Protein AF-A0A3N5LYC5-F1 (afdb_monomer)

Solvent-accessible surface area (backbone atoms only — not comparable to full-atom values): 4920 Å² total; per-residue (Å²): 135,91,82,90,80,82,84,84,83,81,72,82,76,86,75,77,73,71,79,73,73,84,76,71,48,74,67,65,75,43,68,86,51,80,34,70,28,60,29,73,69,57,44,49,54,35,48,77,72,73,40,71,68,65,32,61,16,91,38,89,42,74,67,30,36,51,52,32,50,40,65,65,69,75,111

Mean predicted aligned error: 13.24 Å

pLDDT: mean 78.91, std 19.2, range [36.91, 96.31]

Nearest PDB structures (foldseek):
  1jr2-assembly2_B  TM=9.221E-01  e=8.860E-02  Homo sapiens
  3re1-assembly1_A  TM=7.699E-01  e=5.367E+00  Pseudomonas syringae pv. tomato str. DC3000

Sequence (75 aa):
GGVSRAGDASSPGDASTGEGDVSAGVADRLAAVKLCSIGPVTSATLREHGLPVAVEAREYTTAGLVAAIVDASGA

Radius of gyration: 24.54 Å; Cα contacts (8 Å, |Δi|>4): 69; chains: 1; bounding box: 73×44×22 Å

Foldseek 3Di:
DDDDDDDDPPDPPPPPPPPPPPPCDPQNVCVPPAAEALDDVVCVVCVVVVHHHQFYFPHNDPVSRVVRVCVSVVD

Structure (mmCIF, N/CA/C/O backbone):
data_AF-A0A3N5LYC5-F1
#
_entry.id   AF-A0A3N5LYC5-F1
#
loop_
_atom_site.group_PDB
_atom_site.id
_atom_site.type_symbol
_atom_site.label_atom_id
_atom_site.label_alt_id
_atom_site.label_comp_id
_atom_site.label_asym_id
_atom_site.label_entity_id
_atom_site.label_seq_id
_atom_site.pdbx_PDB_ins_code
_atom_site.Cartn_x
_atom_site.Cartn_y
_atom_site.Cartn_z
_atom_site.occupancy
_atom_site.B_iso_or_equiv
_atom_site.auth_seq_id
_atom_site.auth_comp_id
_atom_site.auth_asym_id
_atom_site.auth_atom_id
_atom_site.pdbx_PDB_model_num
ATOM 1 N N . GLY A 1 1 ? -61.629 -36.132 -0.332 1.00 36.91 1 GLY A N 1
ATOM 2 C CA . GLY A 1 1 ? -61.483 -35.455 -1.636 1.00 36.91 1 GLY A CA 1
ATOM 3 C C . GLY A 1 1 ? -61.679 -33.983 -1.379 1.00 36.91 1 GLY A C 1
ATOM 4 O O . GLY A 1 1 ? -62.640 -33.642 -0.720 1.00 36.91 1 GLY A O 1
ATOM 5 N N . GLY A 1 2 ? -60.748 -33.096 -1.684 1.00 45.47 2 GLY A N 1
ATOM 6 C CA . GLY A 1 2 ? -59.984 -33.032 -2.919 1.00 45.47 2 GLY A CA 1
ATOM 7 C C . GLY A 1 2 ? -60.509 -31.825 -3.683 1.00 45.47 2 GLY A C 1
ATOM 8 O O . GLY A 1 2 ? -61.577 -31.923 -4.269 1.00 45.47 2 GLY A O 1
ATOM 9 N N . VAL A 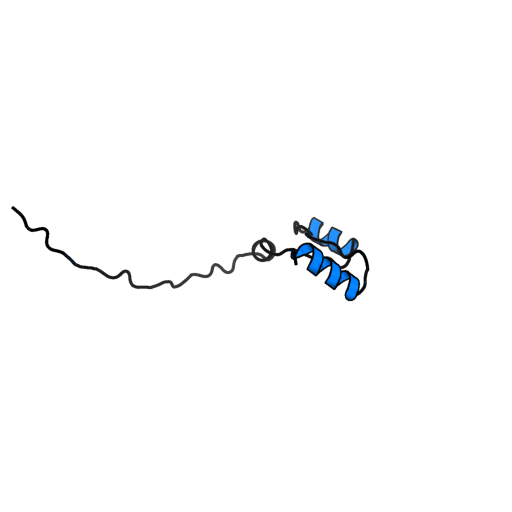1 3 ? -59.789 -30.705 -3.583 1.00 47.28 3 VAL A N 1
ATOM 10 C CA . VAL A 1 3 ? -59.526 -29.699 -4.627 1.00 47.28 3 VAL A CA 1
ATOM 11 C C . VAL A 1 3 ? -58.875 -28.493 -3.941 1.00 47.28 3 VAL A C 1
ATOM 13 O O . VAL A 1 3 ? -59.537 -27.608 -3.410 1.00 47.28 3 VAL A O 1
ATOM 16 N N . SER A 1 4 ? -57.544 -28.485 -3.940 1.00 43.97 4 SER A N 1
ATOM 17 C CA . SER A 1 4 ? -56.759 -27.256 -3.830 1.00 43.97 4 SER A CA 1
ATOM 18 C C . SER A 1 4 ? -56.684 -26.681 -5.241 1.00 43.97 4 SER A C 1
ATOM 20 O O . SER A 1 4 ? -56.161 -27.343 -6.139 1.00 43.97 4 SER A O 1
ATOM 22 N N . ARG A 1 5 ? -57.265 -25.500 -5.470 1.00 54.31 5 ARG A N 1
ATOM 23 C CA . ARG A 1 5 ? -57.131 -24.770 -6.737 1.00 54.31 5 ARG A CA 1
ATOM 24 C C . ARG A 1 5 ? -56.164 -23.610 -6.561 1.00 54.31 5 ARG A C 1
ATOM 26 O O . ARG A 1 5 ? -56.202 -22.893 -5.569 1.00 54.31 5 ARG A O 1
ATOM 33 N N . ALA A 1 6 ? -55.275 -23.529 -7.537 1.00 50.69 6 ALA A N 1
ATOM 34 C CA . ALA A 1 6 ? -54.160 -22.618 -7.651 1.00 50.69 6 ALA A CA 1
ATOM 35 C C . ALA A 1 6 ? -54.588 -21.173 -7.955 1.00 50.69 6 ALA A C 1
ATOM 37 O O . ALA A 1 6 ? -55.558 -20.964 -8.678 1.00 50.69 6 ALA A O 1
ATOM 38 N N . GLY A 1 7 ? -53.758 -20.231 -7.498 1.00 49.38 7 GLY A N 1
ATOM 39 C CA . GLY A 1 7 ? -53.395 -19.020 -8.235 1.00 49.38 7 GLY A CA 1
ATOM 40 C C . GLY A 1 7 ? -54.278 -17.784 -8.060 1.00 49.38 7 GLY A C 1
ATOM 41 O O . GLY A 1 7 ? -55.281 -17.642 -8.746 1.00 49.38 7 GLY A O 1
ATOM 42 N N . ASP A 1 8 ? -53.772 -16.801 -7.317 1.00 46.62 8 ASP A N 1
ATOM 43 C CA . ASP A 1 8 ? -53.498 -15.498 -7.923 1.00 46.62 8 ASP A CA 1
ATOM 44 C C . ASP A 1 8 ? -52.078 -15.073 -7.523 1.00 46.62 8 ASP A C 1
ATOM 46 O O . ASP A 1 8 ? -51.721 -14.969 -6.352 1.00 46.62 8 ASP A O 1
ATOM 50 N N . ALA A 1 9 ? -51.212 -14.971 -8.526 1.00 50.03 9 ALA A N 1
ATOM 51 C CA . ALA A 1 9 ? -49.906 -14.367 -8.384 1.00 50.03 9 ALA A CA 1
ATOM 52 C C . ALA A 1 9 ? -50.115 -12.862 -8.531 1.00 50.03 9 ALA A C 1
ATOM 54 O O . ALA A 1 9 ? -50.074 -12.328 -9.639 1.00 50.03 9 ALA A O 1
ATOM 55 N N . SER A 1 10 ? -50.366 -12.177 -7.421 1.00 50.44 10 SER A N 1
ATOM 56 C CA . SER A 1 10 ? -50.184 -10.732 -7.383 1.00 50.44 10 SER A CA 1
ATOM 57 C C . SER A 1 10 ? -48.681 -10.465 -7.444 1.00 50.44 10 SER A C 1
ATOM 59 O O . SER A 1 10 ? -47.955 -10.605 -6.461 1.00 50.44 10 SER A O 1
ATOM 61 N N . SER A 1 11 ? -48.213 -10.199 -8.663 1.00 50.66 11 SER A N 1
ATOM 62 C CA . SER A 1 11 ? -46.827 -9.897 -9.000 1.00 50.66 11 SER A CA 1
ATOM 63 C C . SER A 1 11 ? -46.301 -8.797 -8.071 1.00 50.66 11 SER A C 1
ATOM 65 O O . SER A 1 11 ? -46.880 -7.708 -8.064 1.00 50.66 11 SER A O 1
ATOM 67 N N . PRO A 1 12 ? -45.226 -9.020 -7.294 1.00 57.25 12 PRO A N 1
ATOM 68 C CA . PRO A 1 12 ? -44.500 -7.909 -6.709 1.00 57.25 12 PRO A CA 1
ATOM 69 C C . PRO A 1 12 ? -43.911 -7.133 -7.883 1.00 57.25 12 PRO A C 1
ATOM 71 O O . PRO A 1 12 ? -43.007 -7.611 -8.565 1.00 57.25 12 PRO A O 1
ATOM 74 N N . GLY A 1 13 ? -44.512 -5.982 -8.180 1.00 51.22 13 GLY A N 1
ATOM 75 C CA . GLY A 1 13 ? -43.945 -5.022 -9.109 1.00 51.22 13 GLY A CA 1
ATOM 76 C C . GLY A 1 13 ? -42.513 -4.736 -8.679 1.00 51.22 13 GLY A C 1
ATOM 77 O O . GLY A 1 13 ? -42.247 -4.406 -7.524 1.00 51.22 13 GLY A O 1
ATOM 78 N N . ASP A 1 14 ? -41.612 -4.919 -9.626 1.00 57.06 14 ASP A N 1
ATOM 79 C CA . ASP A 1 14 ? -40.189 -4.629 -9.630 1.00 57.06 14 ASP A CA 1
ATOM 80 C C . ASP A 1 14 ? -39.918 -3.126 -9.479 1.00 57.06 14 ASP A C 1
ATOM 82 O O . ASP A 1 14 ? -39.224 -2.503 -10.269 1.00 57.06 14 ASP A O 1
ATOM 86 N N . ALA A 1 15 ? -40.432 -2.504 -8.424 1.00 55.78 15 ALA A N 1
ATOM 87 C CA . ALA A 1 15 ? -39.973 -1.188 -8.017 1.00 55.78 15 ALA A CA 1
ATOM 88 C C . ALA A 1 15 ? -38.735 -1.348 -7.130 1.00 55.78 15 ALA A C 1
ATOM 90 O O . ALA A 1 15 ? -38.721 -0.952 -5.968 1.00 55.78 15 ALA A O 1
ATOM 91 N N . SER A 1 16 ? -37.660 -1.907 -7.687 1.00 54.34 16 SER A N 1
ATOM 92 C CA . SER A 1 16 ? -36.317 -1.640 -7.178 1.00 54.34 16 SER A CA 1
ATOM 93 C C . SER A 1 16 ? -35.891 -0.252 -7.655 1.00 54.34 16 SER A C 1
ATOM 95 O O . SER A 1 16 ? -34.939 -0.100 -8.418 1.00 54.34 16 SER A O 1
ATOM 97 N N . THR A 1 17 ? -36.603 0.780 -7.194 1.00 56.62 17 THR A N 1
ATOM 98 C CA . THR A 1 17 ? -35.989 2.096 -7.043 1.00 56.62 17 THR A CA 1
ATOM 99 C C . THR A 1 17 ? -35.032 1.932 -5.878 1.00 56.62 17 THR A C 1
ATOM 101 O O . THR A 1 17 ? -35.399 2.111 -4.722 1.00 56.62 17 THR A O 1
ATOM 104 N N . GLY A 1 18 ? -33.823 1.463 -6.181 1.00 53.44 18 GLY A N 1
ATOM 105 C CA . GLY A 1 18 ? -32.732 1.508 -5.231 1.00 53.44 18 GLY A CA 1
ATOM 106 C C . GLY A 1 18 ? -32.511 2.971 -4.893 1.00 53.44 18 GLY A C 1
ATOM 107 O O . GLY A 1 18 ? -31.928 3.708 -5.686 1.00 53.44 18 GLY A O 1
ATOM 108 N N . GLU A 1 19 ? -33.013 3.398 -3.740 1.00 52.62 19 GLU A N 1
ATOM 109 C CA . GLU A 1 19 ? -32.481 4.550 -3.032 1.00 52.62 19 GLU A CA 1
ATOM 110 C C . GLU A 1 19 ? -31.014 4.226 -2.763 1.00 52.62 19 GLU A C 1
ATOM 112 O O . GLU A 1 19 ? -30.651 3.562 -1.794 1.00 52.62 19 GLU A O 1
ATOM 117 N N . GLY A 1 20 ? -30.163 4.599 -3.717 1.00 52.66 20 GLY A N 1
ATOM 118 C CA . GLY A 1 20 ? -28.733 4.630 -3.509 1.00 52.66 20 GLY A CA 1
ATOM 119 C C . GLY A 1 20 ? -28.486 5.662 -2.428 1.00 52.66 20 GLY A C 1
ATOM 120 O O . GLY A 1 20 ? -28.462 6.857 -2.712 1.00 52.66 20 GLY A O 1
ATOM 121 N N . ASP A 1 21 ? -28.347 5.203 -1.190 1.00 55.34 21 ASP A N 1
ATOM 122 C CA . ASP A 1 21 ? -27.822 6.012 -0.105 1.00 55.34 21 ASP A CA 1
ATOM 123 C C . ASP A 1 21 ? -26.405 6.447 -0.511 1.00 55.34 21 ASP A C 1
ATOM 125 O O . ASP A 1 21 ? -25.450 5.669 -0.514 1.00 55.34 21 ASP A O 1
ATOM 129 N N . VAL A 1 22 ? -26.264 7.696 -0.958 1.00 60.22 22 VAL A N 1
ATOM 130 C CA . VAL A 1 22 ? -24.977 8.255 -1.405 1.00 60.22 22 VAL A CA 1
ATOM 131 C C . VAL A 1 22 ? -24.096 8.635 -0.200 1.00 60.22 22 VAL A C 1
ATOM 133 O O . VAL A 1 22 ? -23.166 9.425 -0.339 1.00 60.22 22 VAL A O 1
ATOM 136 N N . SER A 1 23 ? -24.343 8.079 0.992 1.00 58.19 23 SER A N 1
ATOM 137 C CA . SER A 1 23 ? -23.582 8.386 2.207 1.00 58.19 23 SER A CA 1
ATOM 138 C C . SER A 1 23 ? -22.472 7.371 2.508 1.00 58.19 23 SER A C 1
ATOM 140 O O . SER A 1 23 ? -21.829 7.435 3.555 1.00 58.19 23 SER A O 1
ATOM 142 N N . ALA A 1 24 ? -22.172 6.443 1.591 1.00 69.62 24 ALA A N 1
ATOM 143 C CA . ALA A 1 24 ? -20.986 5.598 1.719 1.00 69.62 24 ALA A CA 1
ATOM 144 C C . ALA A 1 24 ? -19.711 6.448 1.558 1.00 69.62 24 ALA A C 1
ATOM 146 O O . ALA A 1 24 ? -19.341 6.855 0.444 1.00 69.62 24 ALA A O 1
ATOM 147 N N . GLY A 1 25 ? -19.054 6.728 2.688 1.00 83.31 25 GLY A N 1
ATOM 148 C CA . GLY A 1 25 ? -17.788 7.454 2.759 1.00 83.31 25 GLY A CA 1
ATOM 149 C C . GLY A 1 25 ? -16.653 6.741 2.016 1.00 83.31 25 GLY A C 1
ATOM 150 O O . GLY A 1 25 ? -16.736 5.563 1.680 1.00 83.31 25 GLY A O 1
ATOM 151 N N . VAL A 1 26 ? -15.552 7.455 1.763 1.00 82.56 26 VAL A N 1
ATOM 152 C CA . VAL A 1 26 ? -14.402 6.926 0.999 1.00 82.56 26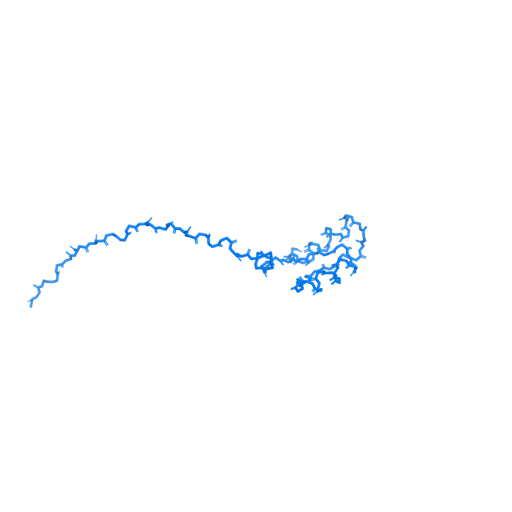 VAL A CA 1
ATOM 153 C C . VAL A 1 26 ? -13.851 5.626 1.600 1.00 82.56 26 VAL A C 1
ATOM 155 O O . VAL A 1 26 ? -13.528 4.709 0.854 1.00 82.56 26 VAL A O 1
ATOM 158 N N . ALA A 1 27 ? -13.798 5.513 2.929 1.00 83.00 27 ALA A N 1
ATOM 159 C CA . ALA A 1 27 ? -13.333 4.302 3.603 1.00 83.00 27 ALA A CA 1
ATOM 160 C C . ALA A 1 27 ? -14.224 3.079 3.319 1.00 83.00 27 ALA A C 1
ATOM 162 O O . ALA A 1 27 ? -13.702 1.993 3.086 1.00 83.00 27 ALA A O 1
ATOM 163 N N . ASP A 1 28 ? -15.546 3.265 3.271 1.00 86.62 28 ASP A N 1
ATOM 164 C CA . ASP A 1 28 ? -16.508 2.195 2.983 1.00 86.62 28 ASP A CA 1
ATOM 165 C C . ASP A 1 28 ? -16.306 1.643 1.565 1.00 86.62 28 ASP A C 1
ATOM 167 O O . ASP A 1 28 ? -16.160 0.440 1.355 1.00 86.62 28 ASP A O 1
ATOM 171 N N . ARG A 1 29 ? -16.122 2.544 0.593 1.00 87.12 29 ARG A N 1
ATOM 172 C CA . ARG A 1 29 ? -15.850 2.177 -0.807 1.00 87.12 29 ARG A CA 1
ATOM 173 C C . ARG A 1 29 ? -14.515 1.459 -0.997 1.00 87.12 29 ARG A C 1
ATOM 175 O O . ARG A 1 29 ? -14.353 0.702 -1.950 1.00 87.12 29 ARG A O 1
ATOM 182 N N . LEU A 1 30 ? -13.549 1.717 -0.119 1.00 89.38 30 LEU A N 1
ATOM 183 C CA . LEU A 1 30 ? -12.215 1.123 -0.173 1.00 89.38 30 LEU A CA 1
ATOM 184 C C . LEU A 1 30 ? -12.086 -0.139 0.688 1.00 89.38 30 LEU A C 1
ATOM 186 O O . LEU A 1 30 ? -11.052 -0.798 0.619 1.00 89.38 30 LEU A O 1
ATOM 190 N N . ALA A 1 31 ? -13.117 -0.520 1.447 1.00 86.31 31 ALA A N 1
ATOM 191 C CA . ALA A 1 31 ? -13.055 -1.647 2.376 1.00 86.31 31 ALA A CA 1
ATOM 192 C C . ALA A 1 31 ? -12.740 -2.992 1.691 1.00 86.31 31 ALA A C 1
ATOM 194 O O . ALA A 1 31 ? -12.103 -3.856 2.290 1.00 86.31 31 ALA A O 1
ATOM 195 N N . ALA A 1 32 ? -13.147 -3.164 0.428 1.00 88.31 32 ALA A N 1
ATOM 196 C CA . ALA A 1 32 ? -12.877 -4.364 -0.370 1.00 88.31 32 ALA A CA 1
ATOM 197 C C . ALA A 1 32 ? -11.642 -4.242 -1.289 1.00 88.31 32 ALA A C 1
ATOM 199 O O . ALA A 1 32 ? -11.352 -5.158 -2.061 1.00 88.31 32 ALA A O 1
ATOM 200 N N . VAL A 1 33 ? -10.916 -3.119 -1.244 1.00 91.62 33 VAL A N 1
ATOM 201 C CA . VAL A 1 33 ? -9.787 -2.838 -2.140 1.00 91.62 33 VAL A CA 1
ATOM 202 C C . VAL A 1 33 ? -8.465 -3.143 -1.438 1.00 91.62 33 VAL A C 1
ATOM 204 O O . VAL A 1 33 ? -8.195 -2.662 -0.341 1.00 91.62 33 VAL A O 1
ATOM 207 N N . LYS A 1 34 ? -7.585 -3.902 -2.101 1.00 93.25 34 LYS A N 1
ATOM 208 C CA . LYS A 1 34 ? -6.195 -4.073 -1.657 1.00 93.25 34 LYS A CA 1
ATOM 209 C C . LYS A 1 34 ? -5.401 -2.814 -1.998 1.00 93.25 34 LYS A C 1
ATOM 211 O O . LYS A 1 34 ? -5.119 -2.558 -3.167 1.00 93.25 34 LYS A O 1
ATOM 216 N N . LEU A 1 35 ? -5.044 -2.026 -0.989 1.00 94.06 35 LEU A N 1
ATOM 217 C CA . LEU A 1 35 ? -4.288 -0.792 -1.197 1.00 94.06 35 LEU A CA 1
ATOM 218 C C . LEU A 1 35 ? -2.792 -1.079 -1.345 1.00 94.06 35 LEU A C 1
ATOM 220 O O . LEU A 1 35 ? -2.184 -1.714 -0.482 1.00 94.06 35 LEU A O 1
ATOM 224 N N . CYS A 1 36 ? -2.208 -0.570 -2.428 1.00 94.94 36 CYS A N 1
ATOM 225 C CA . CYS A 1 36 ? -0.771 -0.561 -2.658 1.00 94.94 36 CYS A CA 1
ATOM 226 C C . CYS A 1 36 ? -0.230 0.861 -2.480 1.00 94.94 36 CYS A C 1
ATOM 228 O O . CYS A 1 36 ? -0.797 1.813 -3.020 1.00 94.94 36 CYS A O 1
ATOM 230 N N . SER A 1 37 ? 0.858 1.011 -1.731 1.00 95.88 37 SER A N 1
ATOM 231 C CA . SER A 1 37 ? 1.567 2.281 -1.578 1.00 95.88 37 SER A CA 1
ATOM 232 C C . SER A 1 37 ? 2.907 2.260 -2.315 1.00 95.88 37 SER A C 1
ATOM 234 O O . SER A 1 37 ? 3.573 1.230 -2.411 1.00 95.88 37 SER A O 1
ATOM 236 N N . ILE A 1 38 ? 3.327 3.428 -2.810 1.00 94.75 38 ILE A N 1
ATOM 237 C CA . ILE A 1 38 ? 4.629 3.596 -3.475 1.00 94.75 38 ILE A CA 1
ATOM 238 C C . ILE A 1 38 ? 5.808 3.604 -2.482 1.00 94.75 38 ILE A C 1
ATOM 240 O O . ILE A 1 38 ? 6.940 3.367 -2.884 1.00 94.75 38 ILE A O 1
ATOM 244 N N . GLY A 1 39 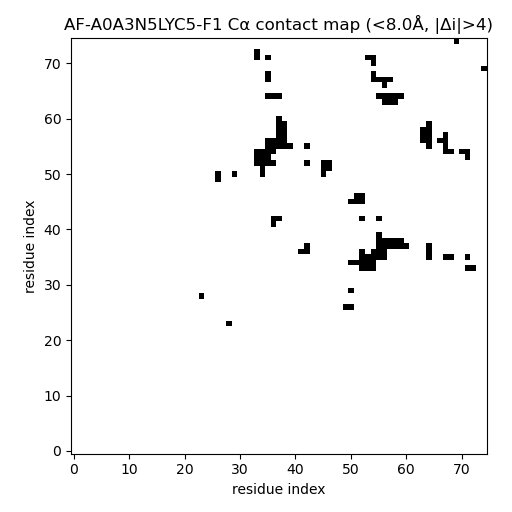? 5.543 3.820 -1.187 1.00 94.25 39 GLY A N 1
ATOM 245 C CA . GLY A 1 39 ? 6.502 3.569 -0.111 1.00 94.25 39 GLY A CA 1
ATOM 246 C C . GLY A 1 39 ? 6.115 4.190 1.238 1.00 94.25 39 GLY A C 1
ATOM 247 O O . GLY A 1 39 ? 4.941 4.529 1.439 1.00 94.25 39 GLY A O 1
ATOM 248 N N . PRO A 1 40 ? 7.065 4.343 2.183 1.00 93.38 40 PRO A N 1
ATOM 249 C CA . PRO A 1 40 ? 6.750 4.320 3.613 1.00 93.38 40 PRO A CA 1
ATOM 250 C C . PRO A 1 40 ? 5.996 5.552 4.106 1.00 93.38 40 PRO A C 1
ATOM 252 O O . PRO A 1 40 ? 5.164 5.438 5.004 1.00 93.38 40 PRO A O 1
ATOM 255 N N . VAL A 1 41 ? 6.232 6.722 3.503 1.00 95.62 41 VAL A N 1
ATOM 256 C CA . VAL A 1 41 ? 5.504 7.953 3.855 1.00 95.62 41 VAL A CA 1
ATOM 257 C C . VAL A 1 41 ? 4.026 7.811 3.494 1.00 95.62 41 VAL A C 1
ATOM 259 O O . VAL A 1 41 ? 3.161 8.026 4.335 1.00 95.62 41 VAL A O 1
ATOM 262 N N . THR A 1 42 ? 3.724 7.365 2.271 1.00 94.75 42 THR A N 1
ATOM 263 C CA . THR A 1 42 ? 2.341 7.135 1.832 1.00 94.75 42 THR A CA 1
ATOM 264 C C . THR A 1 42 ? 1.676 6.035 2.653 1.00 94.75 42 THR A C 1
ATOM 266 O O . THR A 1 42 ? 0.509 6.164 3.016 1.00 94.75 42 THR A O 1
ATOM 269 N N . SER A 1 43 ? 2.410 4.974 2.996 1.00 95.25 43 SER A N 1
ATOM 270 C CA . SER A 1 43 ? 1.889 3.917 3.863 1.00 95.25 43 SER A CA 1
ATOM 271 C C . SER A 1 43 ? 1.521 4.418 5.255 1.00 95.25 43 SER A C 1
ATOM 273 O O . SER A 1 43 ? 0.509 3.988 5.805 1.00 95.25 43 SER A O 1
ATOM 275 N N . ALA A 1 44 ? 2.333 5.302 5.843 1.00 96.12 44 ALA A N 1
ATOM 276 C CA . ALA A 1 44 ? 2.029 5.915 7.131 1.00 96.12 44 ALA A CA 1
ATOM 277 C C . ALA A 1 44 ? 0.746 6.753 7.044 1.00 96.12 44 ALA A C 1
ATOM 279 O O . ALA A 1 44 ? -0.175 6.515 7.819 1.00 96.12 44 ALA A O 1
ATOM 280 N N . THR A 1 45 ? 0.629 7.619 6.033 1.00 95.44 45 THR A N 1
ATOM 281 C CA . THR A 1 45 ? -0.572 8.438 5.808 1.00 95.44 45 THR A CA 1
ATOM 282 C C . THR A 1 45 ? -1.833 7.591 5.618 1.00 95.44 45 THR A C 1
ATOM 284 O O . THR A 1 45 ? -2.872 7.885 6.203 1.00 95.44 45 THR A O 1
ATOM 287 N N . LEU A 1 46 ? -1.766 6.501 4.844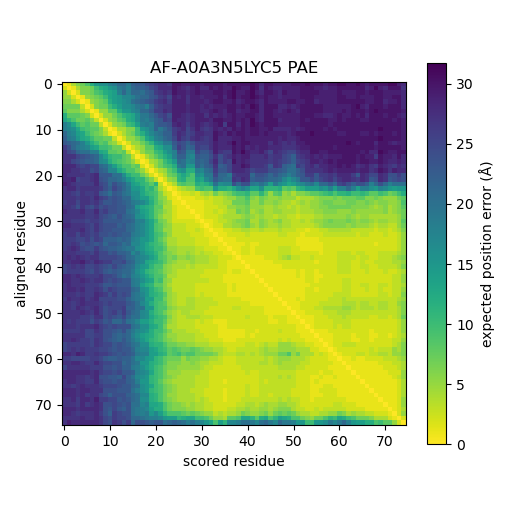 1.00 93.50 46 LEU A N 1
ATOM 288 C CA . LEU A 1 46 ? -2.905 5.587 4.686 1.00 93.50 46 LEU A CA 1
ATOM 289 C C . LEU A 1 46 ? -3.340 4.999 6.036 1.00 93.50 46 LEU A C 1
ATOM 291 O O . LEU A 1 46 ? -4.525 5.031 6.370 1.00 93.50 46 LEU A O 1
ATOM 295 N N . ARG A 1 47 ? -2.384 4.538 6.850 1.00 92.94 47 ARG A N 1
ATOM 296 C CA . ARG A 1 47 ? -2.666 3.982 8.182 1.00 92.94 47 ARG A CA 1
ATOM 297 C C . ARG A 1 47 ? -3.249 5.022 9.140 1.00 92.94 47 ARG A C 1
ATOM 299 O O . ARG A 1 47 ? -4.175 4.691 9.874 1.00 92.94 47 ARG A O 1
ATOM 306 N N . GLU A 1 48 ? -2.764 6.262 9.110 1.00 95.38 48 GLU A N 1
ATOM 307 C CA . GLU A 1 48 ? -3.309 7.380 9.901 1.00 95.38 48 GLU A CA 1
ATOM 308 C C . GLU A 1 48 ? -4.781 7.664 9.570 1.00 95.38 48 GLU A C 1
ATOM 310 O O . GLU A 1 48 ? -5.562 8.012 10.453 1.00 95.38 48 GLU A O 1
ATOM 315 N N . HIS A 1 49 ? -5.184 7.445 8.317 1.00 91.75 49 HIS A N 1
ATOM 316 C CA . HIS A 1 49 ? -6.571 7.565 7.867 1.00 91.75 49 HIS A CA 1
ATOM 317 C C . HIS A 1 49 ? -7.405 6.283 8.045 1.00 91.75 49 HIS A C 1
ATOM 319 O O . HIS A 1 49 ? -8.529 6.212 7.549 1.00 91.75 49 HIS A O 1
ATOM 325 N N . GLY A 1 50 ? -6.884 5.267 8.742 1.00 91.00 50 GLY A N 1
ATOM 326 C CA . GLY A 1 50 ? -7.581 3.997 8.961 1.00 91.00 50 GLY A CA 1
ATOM 327 C C . GLY A 1 50 ? -7.694 3.125 7.707 1.00 91.00 50 GLY A C 1
ATOM 328 O O . GLY A 1 50 ? -8.498 2.196 7.678 1.00 91.00 50 GLY A O 1
ATOM 329 N N . LEU A 1 51 ? -6.900 3.410 6.671 1.00 91.81 51 LEU A N 1
ATOM 330 C CA . LEU A 1 51 ? -6.865 2.650 5.428 1.00 91.81 51 LEU A CA 1
ATOM 331 C C . LEU A 1 51 ? -5.753 1.586 5.497 1.00 91.81 51 LEU A C 1
ATOM 333 O O . LEU A 1 51 ? -4.567 1.933 5.555 1.00 91.81 51 LEU A O 1
ATOM 337 N N . PRO A 1 52 ? -6.091 0.284 5.498 1.00 90.94 52 PRO A N 1
ATOM 338 C CA . PRO A 1 52 ? -5.099 -0.777 5.607 1.00 90.94 52 PRO A CA 1
ATOM 339 C C . PRO A 1 52 ? -4.286 -0.909 4.314 1.00 90.94 52 PRO A C 1
ATOM 341 O O . PRO A 1 52 ? -4.830 -1.089 3.227 1.00 90.94 52 PRO A O 1
ATOM 344 N N . VAL A 1 53 ? -2.961 -0.866 4.439 1.00 94.12 53 VAL A N 1
ATOM 345 C CA . VAL A 1 53 ? -2.033 -1.086 3.322 1.00 94.12 53 VAL A CA 1
ATOM 346 C C . VAL A 1 53 ? -1.833 -2.587 3.137 1.00 94.12 53 VAL A C 1
ATOM 348 O O . VAL A 1 53 ? -1.299 -3.244 4.029 1.00 94.12 53 VAL A O 1
ATOM 351 N N . ALA A 1 54 ? -2.246 -3.123 1.989 1.00 94.56 54 ALA A N 1
ATOM 352 C CA . ALA A 1 54 ? -2.065 -4.533 1.652 1.00 94.56 54 ALA A CA 1
ATOM 353 C C . ALA A 1 54 ? -0.616 -4.835 1.247 1.00 94.56 54 ALA A C 1
ATOM 355 O O . ALA A 1 54 ? -0.083 -5.883 1.599 1.00 94.56 54 ALA A O 1
ATOM 356 N N . VAL A 1 55 ? 0.024 -3.909 0.526 1.00 95.38 55 VAL A N 1
ATOM 357 C CA . VAL A 1 55 ? 1.414 -4.044 0.080 1.00 95.38 55 VAL A CA 1
ATOM 358 C C . VAL A 1 55 ? 2.073 -2.677 -0.079 1.00 95.38 55 VAL A C 1
ATOM 360 O O . VAL A 1 55 ? 1.441 -1.707 -0.494 1.00 95.38 55 VAL A O 1
ATOM 363 N N . GLU A 1 56 ? 3.360 -2.606 0.233 1.00 96.31 56 GLU A N 1
ATOM 364 C CA . GLU A 1 56 ? 4.202 -1.433 0.005 1.00 96.31 56 GLU A CA 1
ATOM 365 C C . GLU A 1 56 ? 5.270 -1.785 -1.033 1.00 96.31 56 GLU A C 1
ATOM 367 O O . GLU A 1 56 ? 5.911 -2.835 -0.940 1.00 96.31 56 GLU A O 1
ATOM 372 N N . ALA A 1 57 ? 5.459 -0.921 -2.031 1.00 96.25 57 ALA A N 1
ATOM 373 C CA . ALA A 1 57 ? 6.510 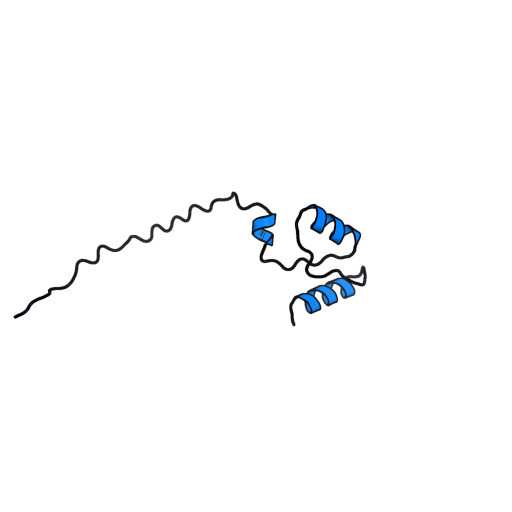-1.099 -3.020 1.00 96.25 57 ALA A CA 1
ATOM 374 C C . ALA A 1 57 ? 7.895 -1.002 -2.366 1.00 96.25 57 ALA A C 1
ATOM 376 O O . ALA A 1 57 ? 8.198 -0.053 -1.646 1.00 96.25 57 ALA A O 1
ATOM 377 N N . ARG A 1 58 ? 8.763 -1.982 -2.646 1.00 91.94 58 ARG A N 1
ATOM 378 C CA . ARG A 1 58 ? 10.153 -1.987 -2.149 1.00 91.94 58 ARG A CA 1
ATOM 379 C C . ARG A 1 58 ? 11.028 -0.954 -2.853 1.00 91.94 58 ARG A C 1
ATOM 381 O O . ARG A 1 58 ? 11.985 -0.455 -2.271 1.00 91.94 58 ARG A O 1
ATOM 388 N N . GLU A 1 59 ? 10.701 -0.654 -4.107 1.00 92.25 59 GLU A N 1
ATOM 389 C CA . GLU A 1 59 ? 11.404 0.317 -4.938 1.00 92.25 59 GLU A CA 1
ATOM 390 C C . GLU A 1 59 ? 10.447 1.429 -5.368 1.00 92.25 59 GLU A C 1
ATOM 392 O O . GLU A 1 59 ? 9.355 1.157 -5.869 1.00 92.25 59 GLU A O 1
ATOM 397 N N . TYR A 1 60 ? 10.895 2.681 -5.245 1.00 90.00 60 TYR A N 1
ATOM 398 C CA . TYR A 1 60 ? 10.163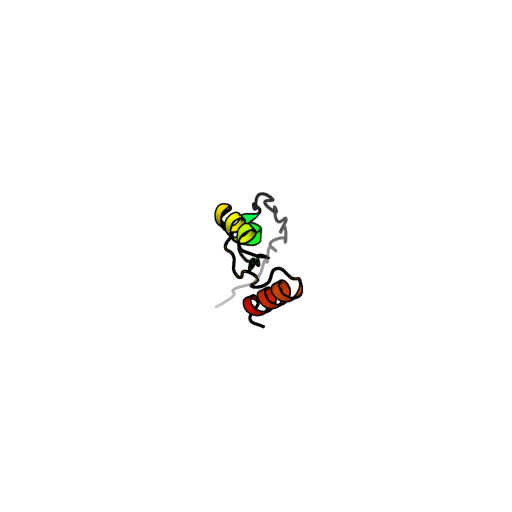 3.890 -5.651 1.00 90.00 60 TYR A CA 1
ATOM 399 C C . TYR A 1 60 ? 10.191 4.106 -7.174 1.00 90.00 60 TYR A C 1
ATOM 401 O O . TYR A 1 60 ? 10.528 5.173 -7.686 1.00 90.00 60 TYR A O 1
ATOM 409 N N . THR A 1 61 ? 9.876 3.059 -7.925 1.00 91.62 61 THR A N 1
ATOM 410 C CA . THR A 1 61 ? 9.862 3.058 -9.387 1.00 91.62 61 THR A CA 1
ATOM 411 C C . THR A 1 61 ? 8.545 2.475 -9.878 1.00 91.62 61 THR A C 1
ATOM 413 O O . THR A 1 61 ? 7.872 1.723 -9.172 1.00 91.62 61 THR A O 1
ATOM 416 N N . THR A 1 62 ? 8.172 2.779 -11.121 1.00 93.88 62 THR A N 1
ATOM 417 C CA . THR A 1 6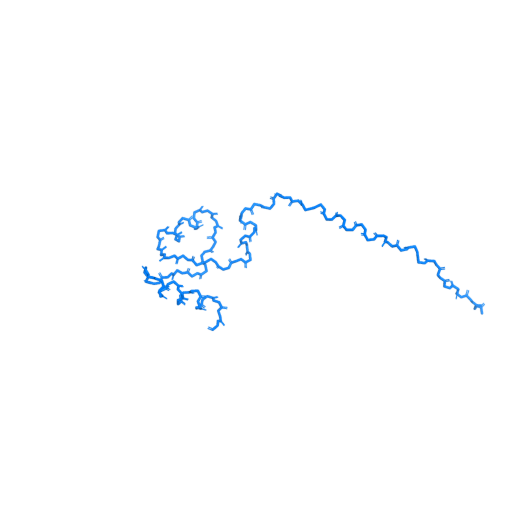2 ? 6.984 2.180 -11.745 1.00 93.88 62 THR A CA 1
ATOM 418 C C . THR A 1 62 ? 7.067 0.651 -11.750 1.00 93.88 62 THR A C 1
ATOM 420 O O . THR A 1 62 ? 6.071 -0.015 -11.489 1.00 93.88 62 THR A O 1
ATOM 423 N N . ALA A 1 63 ? 8.257 0.091 -11.992 1.00 95.06 63 ALA A N 1
ATOM 424 C CA . ALA A 1 63 ? 8.476 -1.352 -11.974 1.00 95.06 63 ALA A CA 1
ATOM 425 C C . ALA A 1 63 ? 8.277 -1.947 -10.570 1.00 95.06 63 ALA A C 1
ATOM 427 O O . ALA A 1 63 ? 7.576 -2.948 -10.430 1.00 95.06 63 ALA A O 1
ATOM 428 N N . GLY A 1 64 ? 8.824 -1.302 -9.534 1.00 94.31 64 GLY A N 1
ATOM 429 C CA . GLY A 1 64 ? 8.642 -1.714 -8.141 1.00 94.31 64 GLY A CA 1
ATOM 430 C C . GLY A 1 64 ? 7.180 -1.683 -7.695 1.00 94.31 64 GLY A C 1
ATOM 431 O O . GLY A 1 64 ? 6.721 -2.600 -7.014 1.00 94.31 64 GLY A O 1
ATOM 432 N N . LEU A 1 65 ? 6.428 -0.671 -8.136 1.00 93.88 65 LEU A N 1
ATOM 433 C CA . LEU A 1 65 ? 4.997 -0.563 -7.863 1.00 93.88 65 LEU A CA 1
ATOM 434 C C . LEU A 1 65 ? 4.197 -1.677 -8.544 1.00 93.88 65 LEU A C 1
ATOM 436 O O . LEU A 1 65 ? 3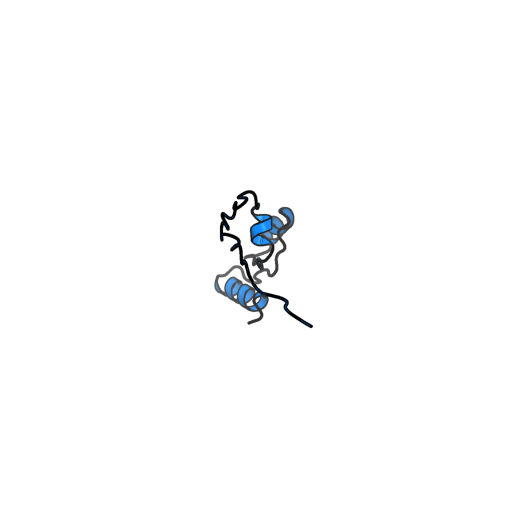.371 -2.318 -7.902 1.00 93.88 65 LEU A O 1
ATOM 440 N N . VAL A 1 66 ? 4.455 -1.935 -9.830 1.00 95.12 66 VAL A N 1
ATOM 441 C CA . VAL A 1 66 ? 3.790 -3.024 -10.561 1.00 95.12 66 VAL A CA 1
ATOM 442 C C . VAL A 1 66 ? 4.083 -4.369 -9.900 1.00 95.12 66 VAL A C 1
ATOM 444 O O . VAL A 1 66 ? 3.156 -5.143 -9.679 1.00 95.12 66 VAL A O 1
ATOM 447 N N . ALA A 1 67 ? 5.338 -4.627 -9.520 1.00 94.44 67 ALA A N 1
ATOM 448 C CA . ALA A 1 67 ? 5.716 -5.854 -8.823 1.00 94.44 67 ALA A CA 1
ATOM 449 C C . ALA A 1 67 ? 4.957 -6.024 -7.496 1.00 94.44 67 ALA A C 1
ATOM 451 O O . ALA A 1 67 ? 4.443 -7.104 -7.220 1.00 94.44 67 ALA A O 1
ATOM 452 N N . ALA A 1 68 ? 4.823 -4.951 -6.711 1.00 94.38 68 ALA A N 1
ATOM 453 C CA . ALA A 1 68 ? 4.051 -4.966 -5.471 1.00 94.38 68 ALA A CA 1
ATOM 454 C C . ALA A 1 68 ? 2.562 -5.264 -5.710 1.00 94.38 68 ALA A C 1
ATOM 456 O O . ALA A 1 68 ? 1.965 -6.062 -4.991 1.00 94.38 68 ALA A O 1
ATOM 457 N N . ILE A 1 69 ? 1.960 -4.663 -6.742 1.00 94.31 69 ILE A N 1
ATOM 458 C CA . ILE A 1 69 ? 0.560 -4.919 -7.106 1.00 94.31 69 ILE A CA 1
ATOM 459 C C . ILE A 1 69 ? 0.355 -6.390 -7.488 1.00 94.31 69 ILE A C 1
ATOM 461 O O . ILE A 1 69 ? -0.616 -6.998 -7.037 1.00 94.31 69 ILE A O 1
ATOM 465 N N . VAL A 1 70 ? 1.262 -6.966 -8.284 1.00 94.88 70 VAL A N 1
ATOM 466 C CA . VAL A 1 70 ? 1.200 -8.383 -8.680 1.00 94.88 70 VAL A CA 1
ATOM 467 C C . VAL A 1 70 ? 1.268 -9.287 -7.447 1.00 94.88 70 VAL A C 1
ATOM 469 O O . VAL A 1 70 ? 0.356 -10.091 -7.252 1.00 94.88 70 VAL A O 1
ATOM 472 N N . ASP A 1 71 ? 2.250 -9.070 -6.566 1.00 91.25 71 ASP A N 1
ATOM 473 C CA . ASP A 1 71 ? 2.434 -9.829 -5.317 1.00 91.25 71 ASP A CA 1
ATOM 474 C C . ASP A 1 71 ? 1.172 -9.803 -4.433 1.00 91.25 71 ASP A C 1
ATOM 476 O O . ASP A 1 71 ? 0.696 -10.832 -3.954 1.00 91.25 71 ASP A O 1
ATOM 480 N N . ALA A 1 72 ? 0.532 -8.637 -4.299 1.00 90.25 72 ALA A N 1
ATOM 481 C CA . ALA A 1 72 ? -0.706 -8.506 -3.531 1.00 90.25 72 ALA A CA 1
ATOM 482 C C . ALA A 1 72 ? -1.940 -9.103 -4.219 1.00 90.25 72 ALA A C 1
ATOM 484 O O . ALA A 1 72 ? -2.909 -9.481 -3.548 1.00 90.25 72 ALA A O 1
ATOM 485 N N . SER A 1 73 ? -1.959 -9.152 -5.552 1.00 87.12 73 SER A N 1
ATOM 486 C CA . SER A 1 73 ? -3.102 -9.662 -6.313 1.00 87.12 73 SER A CA 1
ATOM 487 C C . SER A 1 73 ? -3.260 -11.183 -6.200 1.00 87.12 73 SER A C 1
ATOM 489 O O . SER A 1 73 ? -4.386 -11.666 -6.318 1.00 87.12 73 SER A O 1
ATOM 491 N N . GLY A 1 74 ? -2.194 -11.908 -5.837 1.00 78.31 74 GLY A N 1
ATOM 492 C CA . GLY A 1 74 ? -2.177 -13.374 -5.780 1.00 78.31 74 GLY A CA 1
ATOM 493 C C . GLY A 1 74 ? -2.075 -14.029 -7.161 1.00 78.31 74 GLY A C 1
ATOM 494 O O . GLY A 1 74 ? -2.517 -15.167 -7.317 1.00 78.31 74 GLY A O 1
ATOM 495 N N . ALA A 1 75 ? -1.563 -13.282 -8.145 1.00 55.50 75 ALA A N 1
ATOM 496 C CA . ALA A 1 75 ? -1.276 -13.739 -9.502 1.00 55.50 75 ALA A CA 1
ATOM 497 C C . ALA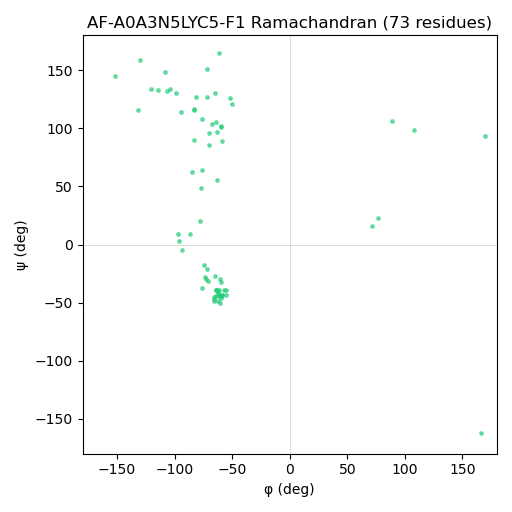 A 1 75 ? 0.133 -14.338 -9.613 1.00 55.50 75 ALA A C 1
ATOM 499 O O . ALA A 1 75 ? 1.030 -13.878 -8.872 1.00 55.50 75 ALA A O 1
#

Secondary structure (DSSP, 8-state):
---------------------TT--HHHHHTTS-EEESSHHHHHHHHHTT--EEEE-SSSSHHHHHHHHHHHHT-